Protein AF-A0A3P1XBC1-F1 (afdb_monomer)

Sequence (155 aa):
QQLTHPSNHAIADLLPALVVSPPWLSKKKKSPIPVLDLAPLGIEPICYLTEEISNQLLAKYIWYSKHITVSHEESTTNLLARMGFQRRIAGTYIKAPEAVVEAWLNEDYSTLLSEFKVFHSPTGHYWQLRILTTLPLEKAVKAWNALTLSPHTDT

pLDDT: mean 72.22, std 13.73, range [39.94, 93.06]

Structure (mmCIF, N/CA/C/O backbone):
data_AF-A0A3P1XBC1-F1
#
_entry.id   AF-A0A3P1XBC1-F1
#
loop_
_atom_site.group_PDB
_atom_site.id
_atom_site.type_symbol
_atom_site.label_atom_id
_atom_site.label_alt_id
_atom_site.label_comp_id
_atom_site.label_asym_id
_atom_site.label_entity_id
_atom_site.label_seq_id
_atom_site.pdbx_PDB_ins_code
_atom_site.Cartn_x
_atom_site.Cartn_y
_atom_site.Cartn_z
_atom_site.occupancy
_atom_site.B_iso_or_equiv
_atom_site.auth_seq_id
_atom_site.auth_comp_id
_atom_site.auth_asym_id
_atom_site.auth_atom_id
_atom_site.pdbx_PDB_model_num
ATOM 1 N N . GLN A 1 1 ? 4.452 2.204 48.031 1.00 40.81 1 GLN A N 1
ATOM 2 C CA . GLN A 1 1 ? 3.072 2.643 48.324 1.00 40.81 1 GLN A CA 1
ATOM 3 C C . GLN A 1 1 ? 2.160 1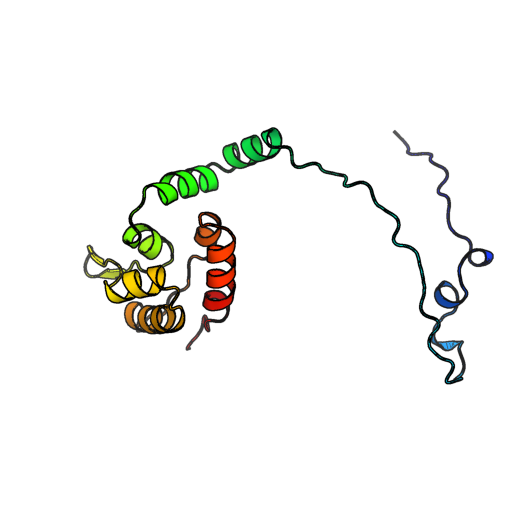.438 48.133 1.00 40.81 1 GLN A C 1
ATOM 5 O O . GLN A 1 1 ? 2.113 0.910 47.032 1.00 40.81 1 GLN A O 1
ATOM 10 N N . GLN A 1 2 ? 1.542 0.933 49.204 1.00 43.97 2 GLN A N 1
ATOM 11 C CA . GLN A 1 2 ? 0.520 -0.117 49.114 1.00 43.97 2 GLN A CA 1
ATOM 12 C C . GLN A 1 2 ? -0.806 0.534 48.701 1.00 43.97 2 GLN A C 1
ATOM 14 O O . GLN A 1 2 ? -1.252 1.480 49.342 1.00 43.97 2 GLN A O 1
ATOM 19 N N . LEU A 1 3 ? -1.407 0.049 47.615 1.00 43.44 3 LEU A N 1
ATOM 20 C CA . LEU A 1 3 ? -2.728 0.466 47.144 1.00 43.44 3 LEU A CA 1
ATOM 21 C C . LEU A 1 3 ? -3.806 -0.226 47.994 1.00 43.44 3 LEU A C 1
ATOM 23 O O . LEU A 1 3 ? -4.330 -1.267 47.614 1.00 43.44 3 LEU A O 1
ATOM 27 N N . THR A 1 4 ? -4.129 0.326 49.162 1.00 52.72 4 THR A N 1
A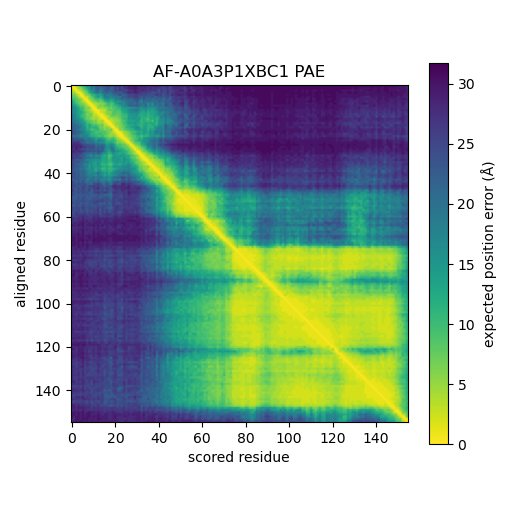TOM 28 C CA . THR A 1 4 ? -5.315 -0.058 49.947 1.00 52.72 4 THR A CA 1
ATOM 29 C C . THR A 1 4 ? -6.535 0.713 49.446 1.00 52.72 4 THR A C 1
ATOM 31 O O . THR A 1 4 ? -7.008 1.634 50.105 1.00 52.72 4 THR A O 1
ATOM 34 N N . HIS A 1 5 ? -7.037 0.366 48.260 1.00 51.53 5 HIS A N 1
ATOM 35 C CA . HIS A 1 5 ? -8.409 0.710 47.881 1.00 51.53 5 HIS A CA 1
ATOM 36 C C . HIS A 1 5 ? -9.313 -0.487 48.203 1.00 51.53 5 HIS A C 1
ATOM 38 O O . HIS A 1 5 ? -8.957 -1.606 47.829 1.00 51.53 5 HIS A O 1
ATOM 44 N N . PRO A 1 6 ? -10.465 -0.300 48.876 1.00 51.12 6 PRO A N 1
ATOM 45 C CA . PRO A 1 6 ? -11.457 -1.358 48.988 1.00 51.12 6 PRO A CA 1
ATOM 46 C C . PRO A 1 6 ? -11.987 -1.642 47.583 1.00 51.12 6 PRO A C 1
ATOM 48 O O . PRO A 1 6 ? -12.627 -0.801 46.951 1.00 51.12 6 PRO A O 1
ATOM 51 N N . SER A 1 7 ? -11.658 -2.810 47.053 1.00 55.19 7 SER A N 1
ATOM 52 C CA . SER A 1 7 ? -12.169 -3.270 45.776 1.00 55.19 7 SER A CA 1
ATOM 53 C C . SER A 1 7 ? -13.647 -3.630 45.937 1.00 55.19 7 SER A C 1
ATOM 55 O O . SER A 1 7 ? -14.005 -4.580 46.631 1.00 55.19 7 SER A O 1
ATOM 57 N N . ASN A 1 8 ? -14.521 -2.849 45.299 1.00 57.81 8 ASN A N 1
ATOM 58 C CA . ASN A 1 8 ? -15.933 -3.190 45.159 1.00 57.81 8 ASN A CA 1
ATOM 59 C C . ASN A 1 8 ? -16.041 -4.411 44.239 1.00 57.81 8 ASN A C 1
ATOM 61 O O . ASN A 1 8 ? -15.993 -4.290 43.016 1.00 57.81 8 ASN A O 1
ATOM 65 N N . HIS A 1 9 ? -16.136 -5.599 44.827 1.00 56.94 9 HIS A N 1
ATOM 66 C CA . HIS A 1 9 ? -16.381 -6.829 44.087 1.00 56.94 9 HIS A CA 1
ATOM 67 C C . HIS A 1 9 ? -17.885 -7.080 43.999 1.00 56.94 9 HIS A C 1
ATOM 69 O O . HIS A 1 9 ? -18.591 -7.019 45.006 1.00 56.94 9 HIS A O 1
ATOM 75 N N . ALA A 1 10 ? -18.379 -7.378 42.798 1.00 58.22 10 ALA A N 1
ATOM 76 C CA . ALA A 1 10 ? -19.749 -7.835 42.627 1.00 58.22 10 ALA A CA 1
ATOM 77 C C . ALA A 1 10 ? -19.888 -9.242 43.232 1.00 58.22 10 ALA A C 1
ATOM 79 O O . ALA A 1 10 ? -19.161 -10.163 42.859 1.00 58.22 10 ALA A O 1
ATOM 80 N N . ILE A 1 11 ? -20.799 -9.391 44.192 1.00 60.16 11 ILE A N 1
ATOM 81 C CA . ILE A 1 11 ? -21.132 -10.674 44.821 1.00 60.16 11 ILE A CA 1
ATOM 82 C C . ILE A 1 11 ? -22.097 -11.423 43.892 1.00 60.16 11 ILE A C 1
ATOM 84 O O . ILE A 1 11 ? -22.856 -10.798 43.152 1.00 60.16 11 ILE A O 1
ATOM 88 N N . ALA A 1 12 ? -22.077 -12.757 43.931 1.00 59.81 12 ALA A N 1
ATOM 89 C CA . ALA A 1 12 ? -22.953 -13.626 43.141 1.00 59.81 12 ALA A CA 1
ATOM 90 C C . ALA A 1 12 ? -24.444 -13.226 43.206 1.00 59.81 12 ALA A C 1
ATOM 92 O O . ALA A 1 12 ? -25.145 -13.337 42.207 1.00 59.81 12 ALA A O 1
ATOM 93 N N . ASP A 1 13 ? -24.907 -12.684 44.334 1.00 64.50 13 ASP A N 1
ATOM 94 C CA . ASP A 1 13 ? -26.299 -12.254 44.530 1.00 64.50 13 ASP A CA 1
ATOM 95 C C . ASP A 1 13 ? -26.654 -10.922 43.834 1.00 64.50 13 ASP A C 1
ATOM 97 O O . ASP A 1 13 ? -27.828 -10.589 43.696 1.00 64.50 13 ASP A O 1
ATOM 101 N N . LEU A 1 14 ? -25.653 -10.148 43.391 1.00 63.66 14 LEU A N 1
ATOM 102 C CA . LEU A 1 14 ? -25.815 -8.847 42.721 1.00 63.66 14 LEU A CA 1
ATOM 103 C C . LEU A 1 14 ? -25.737 -8.944 41.192 1.00 63.66 14 LEU A C 1
ATOM 105 O O . LEU A 1 14 ? -25.954 -7.953 40.494 1.00 63.66 14 LEU A O 1
ATOM 109 N N . LEU A 1 15 ? -25.385 -10.115 40.664 1.00 61.25 15 LE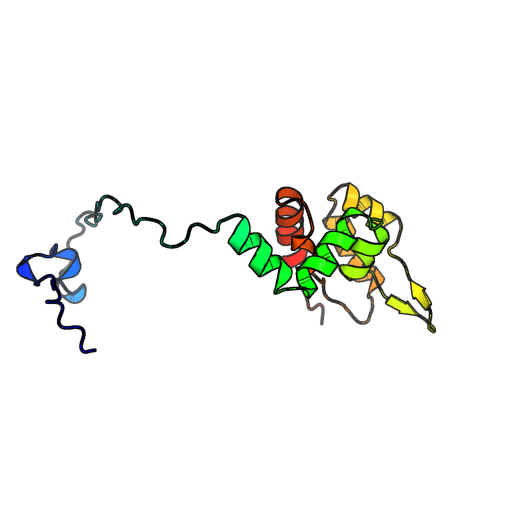U A N 1
ATOM 110 C CA . LEU A 1 15 ? -25.144 -10.324 39.244 1.00 61.25 15 LEU A CA 1
ATOM 111 C C . LEU A 1 15 ? -26.333 -11.050 38.598 1.00 61.25 15 LEU A C 1
ATOM 113 O O . LEU A 1 15 ? -26.911 -11.954 39.203 1.00 61.25 15 LEU A O 1
ATOM 117 N N . PRO A 1 16 ? -26.701 -10.708 37.349 1.00 63.47 16 PRO A N 1
ATOM 118 C CA . PRO A 1 16 ? -27.730 -11.441 36.625 1.00 63.47 16 PRO A CA 1
ATOM 119 C C . PRO A 1 16 ? -27.394 -12.932 36.589 1.00 63.47 16 PRO A C 1
ATOM 121 O O . PRO A 1 16 ? -26.246 -13.294 36.334 1.00 63.47 16 PRO A O 1
ATOM 124 N N . ALA A 1 17 ? -28.391 -13.806 36.754 1.00 62.25 17 ALA A N 1
ATOM 125 C CA . ALA A 1 17 ? -28.190 -15.260 36.756 1.00 62.25 17 ALA A CA 1
ATOM 126 C C . ALA A 1 17 ? -27.440 -15.781 35.511 1.00 62.25 17 ALA A C 1
ATOM 128 O O . ALA A 1 17 ? -26.795 -16.822 35.590 1.00 62.25 17 ALA A O 1
ATOM 129 N N . LEU A 1 18 ? -27.470 -15.042 34.394 1.00 62.47 18 LEU A N 1
ATOM 130 C CA . LEU A 1 18 ? -26.676 -15.295 33.187 1.00 62.47 18 LEU A CA 1
ATOM 131 C C . LEU A 1 18 ? -25.153 -15.293 33.438 1.00 62.47 18 LEU A C 1
ATOM 133 O O . LEU A 1 18 ? -24.433 -16.045 32.794 1.00 62.47 18 LEU A O 1
ATOM 137 N N . VAL A 1 19 ? -24.671 -14.455 34.357 1.00 60.88 19 VAL A N 1
ATOM 138 C CA . VAL A 1 19 ? -23.246 -14.280 34.692 1.00 60.88 19 VAL A CA 1
ATOM 139 C C . VAL A 1 19 ? -22.803 -15.256 35.790 1.00 60.88 19 VAL A C 1
ATOM 141 O O . VAL A 1 19 ? -21.632 -15.610 35.875 1.00 60.88 19 VAL A O 1
ATOM 144 N N . VAL A 1 20 ? -23.744 -15.705 36.626 1.00 61.75 20 VAL A N 1
ATOM 145 C CA . VAL A 1 20 ? -23.475 -16.493 37.844 1.00 61.75 20 VAL A CA 1
ATOM 146 C C . VAL A 1 20 ? -23.765 -17.983 37.652 1.00 61.75 20 VAL A C 1
ATOM 148 O O . VAL A 1 20 ? -23.237 -18.818 38.382 1.00 61.75 20 VAL A O 1
ATOM 151 N N . SER A 1 21 ? -24.594 -18.342 36.669 1.00 59.75 21 SER A N 1
ATOM 152 C CA . SER A 1 21 ? -24.987 -19.731 36.436 1.00 59.75 21 SER A CA 1
ATOM 153 C C . SER A 1 21 ? -24.069 -20.386 35.410 1.00 59.75 21 SER A C 1
ATOM 155 O O . SER A 1 21 ? -24.018 -19.945 34.259 1.00 59.75 21 SER A O 1
ATOM 157 N N . PRO A 1 22 ? -23.396 -21.488 35.764 1.00 59.03 22 PRO A N 1
ATOM 158 C CA . PRO A 1 22 ? -22.652 -22.254 34.789 1.00 59.03 22 PRO A CA 1
ATOM 159 C C . PRO A 1 22 ? -23.581 -22.828 33.709 1.00 59.03 22 PRO A C 1
ATOM 161 O O . PRO A 1 22 ? -24.649 -23.362 34.037 1.00 59.03 22 PRO A O 1
ATOM 164 N N . PRO A 1 23 ? -23.181 -22.799 32.426 1.00 58.75 23 PRO A N 1
ATOM 165 C CA . PRO A 1 23 ? -24.044 -23.190 31.310 1.00 58.75 23 PRO A CA 1
ATOM 166 C C . PRO A 1 23 ? -24.524 -24.653 31.375 1.00 58.75 23 PRO A C 1
ATOM 168 O O . PRO A 1 23 ? -25.529 -24.996 30.757 1.00 58.75 23 PRO A O 1
ATOM 171 N N . TRP A 1 24 ? -23.860 -25.512 32.158 1.00 65.00 24 TRP A N 1
ATOM 172 C CA . TRP A 1 24 ? -24.225 -26.921 32.355 1.00 65.00 24 TRP A CA 1
ATOM 173 C C . TRP A 1 24 ? -25.350 -27.174 33.376 1.00 65.00 24 TRP A C 1
ATOM 175 O O . TRP A 1 24 ? -25.913 -28.268 33.383 1.00 65.00 24 TRP A O 1
ATOM 185 N N . LEU A 1 25 ? -25.711 -26.198 34.219 1.00 59.28 25 LEU A N 1
ATOM 186 C CA . LEU A 1 25 ? -26.837 -26.313 35.166 1.00 59.28 25 LEU A CA 1
ATOM 187 C C . LEU A 1 25 ? -28.189 -25.960 34.525 1.00 59.28 25 LEU A C 1
ATOM 189 O O . LEU A 1 25 ? -29.234 -26.452 34.961 1.00 59.28 25 LEU A O 1
ATOM 193 N N . SER A 1 26 ? -28.174 -25.166 33.453 1.00 59.50 26 SER A N 1
ATOM 194 C CA . SER A 1 26 ? -29.362 -24.754 32.703 1.00 59.50 26 SER A CA 1
ATOM 195 C C . SER A 1 26 ? -29.881 -25.899 31.827 1.00 59.50 26 SER A C 1
ATOM 197 O O . SER A 1 26 ? -29.656 -25.960 30.619 1.00 59.50 26 SER A O 1
ATOM 199 N N . LYS A 1 27 ? -30.591 -26.852 32.442 1.00 59.16 27 LYS A N 1
ATOM 200 C CA . LYS A 1 27 ? -31.307 -27.917 31.727 1.00 59.16 27 LYS A CA 1
ATOM 201 C C . LYS A 1 27 ? -32.284 -27.310 30.712 1.00 59.16 27 LYS A C 1
ATOM 203 O O . LYS A 1 27 ? -33.242 -26.640 31.084 1.00 59.16 27 LYS A O 1
ATOM 208 N N . LYS A 1 28 ? -32.018 -27.603 29.433 1.00 62.62 28 LYS A N 1
ATOM 209 C CA . LYS A 1 28 ? -32.866 -27.456 28.236 1.00 62.62 28 LYS A CA 1
ATOM 210 C C . LYS A 1 28 ? -34.277 -26.902 28.499 1.00 62.62 28 LYS A C 1
ATOM 212 O O . LYS A 1 28 ? -35.233 -27.657 28.664 1.00 62.62 28 LYS A O 1
ATOM 217 N N . LYS A 1 29 ? -34.428 -25.589 28.360 1.00 58.72 29 LYS A N 1
ATOM 218 C CA . LYS A 1 29 ? -35.637 -24.987 27.790 1.00 58.72 29 LYS A CA 1
ATOM 219 C C . LYS A 1 29 ? -35.197 -24.144 26.600 1.00 58.72 29 LYS A C 1
ATOM 221 O O . LYS A 1 29 ? -34.241 -23.385 26.709 1.00 58.72 29 LYS A O 1
ATOM 226 N N . LYS A 1 30 ? -35.880 -24.295 25.460 1.00 59.91 30 LYS A N 1
ATOM 227 C CA . LYS A 1 30 ? -35.801 -23.355 24.331 1.00 59.91 30 LYS A CA 1
ATOM 228 C C . LYS A 1 30 ? -36.496 -22.053 24.751 1.00 59.91 30 LYS A C 1
ATOM 230 O O . LYS A 1 30 ? -37.570 -21.741 24.256 1.00 59.91 30 LYS A O 1
ATOM 235 N N . SER A 1 31 ? -35.963 -21.361 25.749 1.00 58.84 31 SER A N 1
ATOM 236 C CA . SER A 1 31 ? -36.331 -19.972 25.996 1.00 58.84 31 SER A CA 1
ATOM 237 C C . SER A 1 31 ? -35.480 -19.092 25.081 1.00 58.84 31 SER A C 1
ATOM 239 O O . SER A 1 31 ? -34.327 -19.453 24.819 1.00 58.84 31 SER A O 1
ATOM 241 N N . PRO A 1 32 ? -36.015 -17.966 24.581 1.00 59.56 32 PRO A N 1
ATOM 242 C CA . PRO A 1 32 ? -35.198 -16.974 23.894 1.00 59.56 32 PRO A CA 1
ATOM 243 C C . PRO A 1 32 ? -34.014 -16.625 24.797 1.00 59.56 32 PRO A C 1
ATOM 245 O O . PRO A 1 32 ? -34.186 -16.448 26.005 1.00 59.56 32 PRO A O 1
ATOM 248 N N . ILE A 1 33 ? -32.811 -16.634 24.223 1.00 60.94 33 ILE A N 1
ATOM 249 C CA . ILE A 1 33 ? -31.578 -16.305 24.938 1.00 60.94 33 ILE A CA 1
ATOM 250 C C . ILE A 1 33 ? -31.794 -14.911 25.535 1.00 60.94 33 ILE A C 1
ATOM 252 O O . ILE A 1 33 ? -32.055 -13.987 24.762 1.00 60.94 33 ILE A O 1
ATOM 256 N N . PRO A 1 34 ? -31.760 -14.740 26.869 1.00 58.03 34 PRO A N 1
ATOM 257 C CA . PRO A 1 34 ? -31.879 -13.418 27.457 1.00 58.03 34 PRO A CA 1
ATOM 258 C C . PRO A 1 34 ? -30.680 -12.599 26.979 1.00 58.03 34 PRO A C 1
ATOM 260 O O . PRO A 1 34 ? -29.535 -12.887 27.329 1.00 58.03 34 PRO A O 1
ATOM 263 N N . VAL A 1 35 ? -30.950 -11.634 26.102 1.00 62.72 35 VAL A N 1
ATOM 264 C CA . VAL A 1 35 ? -29.953 -10.685 25.617 1.00 62.72 35 VAL A CA 1
ATOM 265 C C . VAL A 1 35 ? -29.625 -9.769 26.784 1.00 62.72 35 VAL A C 1
ATOM 267 O O . VAL A 1 35 ? -30.516 -9.185 27.400 1.00 62.72 35 VAL A O 1
ATOM 270 N N . LEU A 1 36 ? -28.344 -9.705 27.123 1.00 63.06 36 LEU A N 1
ATOM 271 C CA . LEU A 1 36 ? -27.843 -8.835 28.171 1.00 63.06 36 LEU A CA 1
ATOM 272 C C . LEU A 1 36 ? -27.864 -7.392 27.646 1.00 63.06 36 LEU A C 1
ATOM 274 O O . LEU A 1 36 ? -26.917 -6.953 27.000 1.00 63.06 36 LEU A O 1
ATOM 278 N N . ASP A 1 37 ? -28.973 -6.691 27.880 1.00 65.56 37 ASP A N 1
ATOM 279 C CA . ASP A 1 37 ? -29.158 -5.285 27.511 1.00 65.56 37 ASP A CA 1
ATOM 280 C C . ASP A 1 37 ? -28.485 -4.382 28.555 1.00 65.56 37 ASP A C 1
ATOM 282 O O . ASP A 1 37 ? -29.103 -3.891 29.500 1.00 65.56 37 ASP A O 1
ATOM 286 N N . LEU A 1 38 ? -27.162 -4.263 28.447 1.00 68.75 38 LEU A N 1
ATOM 287 C CA . LEU A 1 38 ? -26.385 -3.304 29.222 1.00 68.75 38 LEU A CA 1
ATOM 288 C C . LEU A 1 38 ? -26.202 -2.048 28.381 1.00 68.75 38 LEU A C 1
ATOM 290 O O . LEU A 1 38 ? -25.597 -2.100 27.309 1.00 68.75 38 LEU A O 1
ATOM 294 N N . ALA A 1 39 ? -26.663 -0.910 28.899 1.00 72.81 39 ALA A N 1
ATOM 295 C CA . ALA A 1 39 ? -26.295 0.378 28.334 1.00 72.81 39 ALA A CA 1
ATOM 296 C C . ALA A 1 39 ? -24.755 0.484 28.342 1.00 72.81 39 ALA A C 1
ATOM 298 O O . ALA A 1 39 ? -24.150 0.301 29.406 1.00 72.81 39 ALA A O 1
ATOM 299 N N . PRO A 1 40 ? -24.103 0.727 27.190 1.00 65.75 40 PRO A N 1
ATOM 300 C CA . PRO A 1 40 ? -22.656 0.848 27.139 1.00 65.75 40 PRO A CA 1
ATOM 301 C C . PRO A 1 40 ? -22.227 1.973 28.077 1.00 65.75 40 PRO A C 1
ATOM 303 O O . PRO A 1 40 ? -22.654 3.119 27.934 1.00 65.75 40 PRO A O 1
ATOM 306 N N . LEU A 1 41 ? -21.406 1.627 29.068 1.00 71.50 41 LEU A N 1
ATOM 307 C CA . LEU A 1 41 ? -20.845 2.612 29.976 1.00 71.50 41 LEU A CA 1
ATOM 308 C C . LEU A 1 41 ? -19.915 3.504 29.148 1.00 71.50 41 LEU A C 1
ATOM 310 O O . LEU A 1 41 ? -18.963 3.009 28.544 1.00 71.50 41 LEU A O 1
ATOM 314 N N . GLY A 1 42 ? -20.208 4.802 29.085 1.00 63.28 42 GLY A N 1
ATOM 315 C CA . GLY A 1 42 ? -19.330 5.769 28.439 1.00 63.28 42 GLY A CA 1
ATOM 316 C C . GLY A 1 42 ? -18.010 5.825 29.197 1.00 63.28 42 GLY A C 1
ATOM 317 O O . GLY A 1 42 ? -17.935 6.423 30.265 1.00 63.28 42 GLY A O 1
ATOM 318 N N . ILE A 1 43 ? -16.986 5.153 28.681 1.00 71.12 43 ILE A N 1
ATOM 319 C CA . ILE A 1 43 ? -15.630 5.251 29.214 1.00 71.12 43 ILE A CA 1
ATOM 320 C C . ILE A 1 43 ? -15.045 6.555 28.679 1.00 71.12 43 ILE A C 1
ATOM 322 O O . ILE A 1 43 ? -15.013 6.762 27.464 1.00 71.12 43 ILE A O 1
ATOM 326 N N . GLU A 1 44 ? -14.578 7.430 29.568 1.00 64.69 44 GLU A N 1
ATOM 327 C CA . GLU A 1 44 ? -13.824 8.603 29.137 1.00 64.69 44 GLU A CA 1
ATOM 328 C C . GLU A 1 44 ? -12.531 8.151 28.438 1.00 64.69 44 GLU A C 1
ATOM 330 O O . GLU A 1 44 ? -11.787 7.327 28.985 1.00 64.69 44 GLU A O 1
ATOM 335 N N . PRO A 1 45 ? -12.240 8.643 27.223 1.00 59.88 45 PRO A N 1
ATOM 336 C CA . PRO A 1 45 ? -11.022 8.277 26.523 1.00 59.88 45 PRO A CA 1
ATOM 337 C C . PRO A 1 45 ? -9.800 8.722 27.337 1.00 59.88 45 PRO A C 1
ATOM 339 O O . PRO A 1 45 ? -9.575 9.904 27.570 1.00 59.88 45 PRO A O 1
ATOM 342 N N . ILE A 1 46 ? -8.987 7.746 27.747 1.00 64.81 46 ILE A N 1
ATOM 343 C CA . ILE A 1 46 ? -7.808 7.928 28.617 1.00 64.81 46 ILE A CA 1
ATOM 344 C C . ILE A 1 46 ? -6.688 8.723 27.914 1.00 64.81 46 ILE A C 1
ATOM 346 O O . ILE A 1 46 ? -5.769 9.227 28.556 1.00 64.81 46 ILE A O 1
ATOM 350 N N . CYS A 1 47 ? -6.743 8.853 26.588 1.00 57.72 47 CYS A N 1
ATOM 351 C CA . CYS A 1 47 ? -5.724 9.543 25.807 1.00 57.72 47 CYS A CA 1
ATOM 352 C C . CYS A 1 47 ? -6.355 10.435 24.743 1.00 57.72 47 CYS A C 1
ATOM 354 O O . CYS A 1 47 ? -6.826 9.960 23.710 1.00 57.72 47 CYS A O 1
ATOM 356 N N . TYR A 1 48 ? -6.281 11.743 24.970 1.00 65.56 48 TYR A N 1
ATOM 357 C CA . TYR A 1 48 ? -6.346 12.715 23.891 1.00 65.56 48 TYR A CA 1
ATOM 358 C C . TYR A 1 48 ? -4.964 12.735 23.244 1.00 65.56 48 TYR A C 1
ATOM 360 O O . TYR A 1 48 ? -4.004 13.233 23.834 1.00 65.56 48 TYR A O 1
ATOM 368 N N . LEU A 1 49 ? -4.838 12.146 22.055 1.00 73.62 49 LEU A N 1
ATOM 369 C CA . LEU A 1 49 ? -3.655 12.340 21.224 1.00 73.62 49 LEU A CA 1
ATOM 370 C C . LEU A 1 49 ? -3.668 13.801 20.757 1.00 73.62 49 LEU A C 1
ATOM 372 O O . LEU A 1 49 ? -4.238 14.127 19.719 1.00 73.62 49 LEU A O 1
ATOM 376 N N . THR A 1 50 ? -3.124 14.696 21.577 1.00 80.19 50 THR A N 1
ATOM 377 C CA . THR A 1 50 ? -3.025 16.114 21.238 1.00 80.19 50 THR A CA 1
ATOM 378 C C . THR A 1 50 ? -2.050 16.298 20.078 1.00 80.19 50 THR A C 1
ATOM 380 O O . THR A 1 50 ? -1.131 15.497 19.889 1.00 80.19 50 THR A O 1
ATOM 383 N N . GLU A 1 51 ? -2.235 17.363 19.300 1.00 77.94 51 GLU A N 1
ATOM 384 C CA . GLU A 1 51 ? -1.373 17.683 18.156 1.00 77.94 51 GLU A CA 1
ATOM 385 C C . GLU A 1 51 ? 0.106 17.788 18.567 1.00 77.94 51 GLU A C 1
ATOM 387 O O . GLU A 1 51 ? 0.986 17.293 17.871 1.00 77.94 51 GLU A O 1
ATOM 392 N N . GLU A 1 52 ? 0.373 18.306 19.767 1.00 80.94 52 GLU A N 1
ATOM 393 C CA . GLU A 1 52 ? 1.712 18.383 20.353 1.00 80.94 52 GLU A CA 1
ATOM 394 C C . GLU A 1 52 ? 2.326 16.996 20.620 1.00 80.94 52 GLU A C 1
ATOM 396 O O . GLU A 1 52 ? 3.452 16.727 20.207 1.00 80.94 52 GLU A O 1
ATOM 401 N N . ILE A 1 53 ? 1.584 16.075 21.252 1.00 78.94 53 ILE A N 1
ATOM 402 C CA . ILE A 1 53 ? 2.064 14.702 21.497 1.00 78.94 53 ILE A CA 1
ATOM 403 C C . ILE A 1 53 ? 2.256 13.966 20.166 1.00 78.94 53 ILE A C 1
ATOM 405 O O . ILE A 1 53 ? 3.235 13.237 19.998 1.00 78.94 53 ILE A O 1
ATOM 409 N N . SER A 1 54 ? 1.356 14.185 19.205 1.00 75.25 54 SER A N 1
ATOM 410 C CA . SER A 1 54 ? 1.476 13.661 17.843 1.00 75.25 54 SER A CA 1
ATOM 411 C C . SER A 1 54 ? 2.769 14.140 17.174 1.00 75.25 54 SER A C 1
ATOM 413 O O . SER A 1 54 ? 3.556 13.321 16.701 1.00 75.25 54 SER A O 1
ATOM 415 N N . ASN A 1 55 ? 3.051 15.444 17.217 1.00 73.50 55 ASN A N 1
ATOM 416 C CA . ASN A 1 55 ? 4.250 16.041 16.630 1.00 73.50 55 ASN A CA 1
ATOM 417 C C . ASN A 1 55 ? 5.534 15.578 17.329 1.00 73.50 55 ASN A C 1
ATOM 419 O O . ASN A 1 55 ? 6.526 15.282 16.663 1.00 73.50 55 ASN A O 1
ATOM 423 N N . GLN A 1 56 ? 5.519 15.429 18.656 1.00 76.38 56 GLN A N 1
ATOM 424 C CA . GLN A 1 56 ? 6.649 14.881 19.410 1.00 76.38 56 GLN A CA 1
ATOM 425 C C . GLN A 1 56 ? 6.913 13.410 19.072 1.00 76.38 56 GLN A C 1
ATOM 427 O O . GLN A 1 56 ? 8.069 13.010 18.918 1.00 76.38 56 GLN A O 1
ATOM 432 N N . LEU A 1 57 ? 5.865 12.596 18.917 1.00 73.62 57 LEU A N 1
ATOM 433 C CA . LEU A 1 57 ? 5.999 11.216 18.448 1.00 73.62 57 LEU A CA 1
ATOM 434 C C . LEU A 1 57 ? 6.534 11.180 17.012 1.00 73.62 57 LEU A C 1
ATOM 436 O O . LEU A 1 57 ? 7.465 10.424 16.735 1.00 73.62 57 LEU A O 1
ATOM 440 N N . LEU A 1 58 ? 6.019 12.030 16.122 1.00 67.88 58 LEU A N 1
ATOM 441 C CA . LEU A 1 58 ? 6.480 12.147 14.738 1.00 67.88 58 LEU A CA 1
ATOM 442 C C . LEU A 1 58 ? 7.969 12.528 14.667 1.00 67.88 58 LEU A C 1
ATOM 444 O O . LEU A 1 58 ? 8.728 11.937 13.899 1.00 67.88 58 LEU A O 1
ATOM 448 N N . ALA A 1 59 ? 8.399 13.474 15.506 1.00 65.62 59 ALA A N 1
ATOM 449 C CA . ALA A 1 59 ? 9.789 13.898 15.628 1.00 65.62 59 ALA A CA 1
ATOM 450 C C . ALA A 1 59 ? 10.681 12.802 16.231 1.00 65.62 59 ALA A C 1
ATOM 452 O O . ALA A 1 59 ? 11.815 12.624 15.793 1.00 65.62 59 ALA A O 1
ATOM 453 N N . LYS A 1 60 ? 10.175 12.029 17.201 1.00 67.44 60 LYS A N 1
ATOM 454 C CA . LYS A 1 60 ? 10.890 10.898 17.814 1.00 67.44 60 LYS A CA 1
ATOM 455 C C . LYS A 1 60 ? 11.100 9.753 16.822 1.00 67.44 60 LYS A C 1
ATOM 457 O O . LYS A 1 60 ? 12.166 9.139 16.800 1.00 67.44 60 LYS A O 1
ATOM 462 N N . TYR A 1 61 ? 10.121 9.489 15.962 1.00 66.69 61 TYR A N 1
ATOM 463 C CA . TYR A 1 61 ? 10.241 8.533 14.865 1.00 66.69 61 TYR A CA 1
ATOM 464 C C . TYR A 1 61 ? 10.763 9.229 13.597 1.00 66.69 61 TYR A C 1
ATOM 466 O O . TYR A 1 61 ? 10.097 9.247 12.567 1.00 66.69 61 TYR A O 1
ATOM 474 N N . ILE A 1 62 ? 12.000 9.748 13.655 1.00 59.84 62 ILE A N 1
ATOM 475 C CA . ILE A 1 62 ? 12.701 10.455 12.556 1.00 59.84 62 ILE A CA 1
ATOM 476 C C . ILE A 1 62 ? 12.607 9.701 11.217 1.00 59.84 62 ILE A C 1
ATOM 478 O O . ILE A 1 62 ? 12.492 10.316 10.157 1.00 59.84 62 ILE A O 1
ATOM 482 N N . TRP A 1 63 ? 12.612 8.363 11.257 1.00 57.75 63 TRP A N 1
ATOM 483 C CA . TRP A 1 63 ? 12.403 7.510 10.086 1.00 57.75 63 TRP A CA 1
ATOM 484 C C . TRP A 1 63 ? 11.066 7.822 9.376 1.00 57.75 63 TRP A C 1
ATOM 486 O O . TRP A 1 63 ? 11.064 8.063 8.173 1.00 57.75 63 TRP A O 1
ATOM 496 N N . TYR A 1 64 ? 9.953 7.935 10.111 1.00 56.66 64 TYR A N 1
ATOM 497 C CA . TYR A 1 64 ? 8.643 8.328 9.572 1.00 56.66 64 TYR A CA 1
ATOM 498 C C . TYR A 1 64 ? 8.647 9.764 9.024 1.00 56.66 64 TYR A C 1
ATOM 500 O O . TYR A 1 64 ? 8.216 9.982 7.893 1.00 56.66 64 TYR A O 1
ATOM 508 N N . SER A 1 65 ? 9.197 10.729 9.770 1.00 51.62 65 SER A N 1
ATOM 509 C CA . SER A 1 65 ? 9.271 12.142 9.352 1.00 51.62 65 SER A CA 1
ATOM 510 C C . SER A 1 65 ? 10.054 12.334 8.042 1.00 51.62 65 SER A C 1
ATOM 512 O O . SER A 1 65 ? 9.594 13.021 7.126 1.00 51.62 65 SER A O 1
ATOM 514 N N . LYS A 1 66 ? 11.186 11.636 7.882 1.00 56.59 66 LYS A N 1
ATOM 515 C CA . LYS A 1 66 ? 12.001 11.681 6.658 1.00 56.59 66 LYS A CA 1
ATOM 516 C C . LYS A 1 66 ? 11.300 11.041 5.457 1.00 56.59 66 LYS A C 1
ATOM 518 O O . LYS A 1 66 ? 11.522 11.459 4.330 1.00 56.59 66 LYS A O 1
ATOM 523 N N . HIS A 1 67 ? 10.451 10.039 5.673 1.00 54.78 67 HIS A N 1
ATOM 524 C CA . HIS A 1 67 ? 9.720 9.386 4.589 1.00 54.78 67 HIS A CA 1
ATOM 525 C C . HIS A 1 67 ? 8.450 10.132 4.157 1.00 54.78 67 HIS A C 1
ATOM 527 O O . HIS A 1 67 ? 8.097 10.003 2.984 1.00 54.78 67 HIS A O 1
ATOM 533 N N . ILE A 1 68 ? 7.823 10.899 5.060 1.00 53.41 68 ILE A N 1
ATOM 534 C CA . ILE A 1 68 ? 6.617 11.719 4.823 1.00 53.41 68 ILE A CA 1
ATOM 535 C C . ILE A 1 68 ? 6.957 13.071 4.170 1.00 53.41 68 ILE A C 1
ATOM 537 O O . ILE A 1 68 ? 6.292 13.501 3.234 1.00 53.41 68 ILE A O 1
ATOM 541 N N . THR A 1 69 ? 8.013 13.749 4.625 1.00 51.53 69 THR A N 1
ATOM 542 C CA . THR A 1 69 ? 8.451 15.026 4.019 1.00 51.53 69 THR A CA 1
ATOM 543 C C . THR A 1 69 ? 8.927 14.831 2.583 1.00 51.53 69 THR A C 1
ATOM 545 O O . THR A 1 69 ? 8.577 15.592 1.690 1.00 51.53 69 THR A O 1
ATOM 548 N N . VAL A 1 70 ? 9.638 13.733 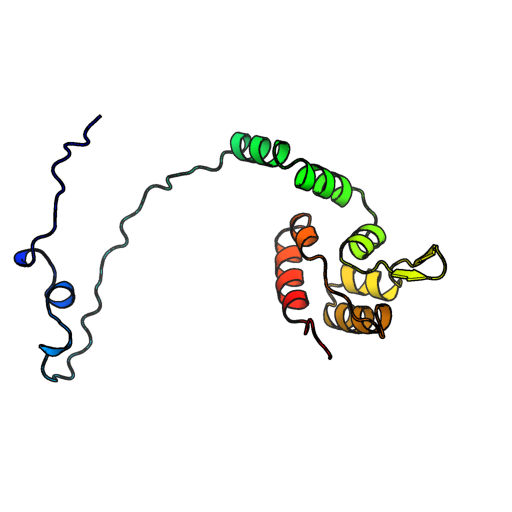2.337 1.00 50.09 70 VAL A N 1
ATOM 549 C CA . VAL A 1 70 ? 10.101 13.351 1.004 1.00 50.09 70 VAL A CA 1
ATOM 550 C C . VAL A 1 70 ? 8.946 12.878 0.101 1.00 50.09 70 VAL A C 1
ATOM 552 O O . VAL A 1 70 ? 8.997 13.101 -1.101 1.00 50.09 70 VAL A O 1
ATOM 555 N N . SER A 1 71 ? 7.868 12.284 0.634 1.00 51.41 71 SER A N 1
ATOM 556 C CA . SER A 1 71 ? 6.743 11.810 -0.194 1.00 51.41 71 SER A CA 1
ATOM 557 C C . SER A 1 71 ? 5.856 12.920 -0.757 1.00 51.41 71 SER A C 1
ATOM 559 O O . SER A 1 71 ? 5.123 12.663 -1.707 1.00 51.41 71 SER A O 1
ATOM 561 N N . HIS A 1 72 ? 5.879 14.124 -0.176 1.00 52.69 72 HIS A N 1
ATOM 562 C CA . HIS A 1 72 ? 5.029 15.224 -0.638 1.00 52.69 72 HIS A CA 1
ATOM 563 C C . HIS A 1 72 ? 5.604 15.955 -1.867 1.00 52.69 72 HIS A C 1
ATOM 565 O O . HIS A 1 72 ? 4.842 16.565 -2.613 1.00 52.69 72 HIS A O 1
ATOM 571 N N . GLU A 1 73 ? 6.919 15.842 -2.096 1.00 55.25 73 GLU A N 1
ATOM 572 C CA . GLU A 1 73 ? 7.657 16.445 -3.222 1.00 55.25 73 GLU A CA 1
ATOM 573 C C . GLU A 1 73 ? 8.228 15.403 -4.207 1.00 55.25 73 GLU A C 1
ATOM 575 O O . GLU A 1 73 ? 8.767 15.752 -5.259 1.00 55.25 73 GLU A O 1
ATOM 580 N N . GLU A 1 74 ? 8.132 14.107 -3.897 1.00 63.44 74 GLU A N 1
ATOM 581 C CA . GLU A 1 74 ? 8.639 13.045 -4.765 1.00 63.44 74 GLU A CA 1
ATOM 582 C C . GLU A 1 74 ? 7.725 12.777 -5.967 1.00 63.44 74 GLU A C 1
ATOM 584 O O . GLU A 1 74 ? 6.511 12.622 -5.851 1.00 63.44 74 GLU A O 1
ATOM 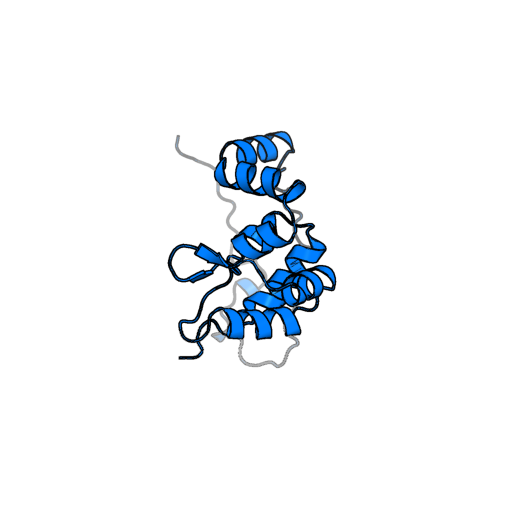589 N N . SER A 1 75 ? 8.347 12.613 -7.138 1.00 75.75 75 SER A N 1
ATOM 590 C CA . SER A 1 75 ? 7.684 12.052 -8.319 1.00 75.75 75 SER A CA 1
ATOM 591 C C . SER A 1 75 ? 7.026 10.701 -8.001 1.00 75.75 75 SER A C 1
ATOM 593 O O . SER A 1 75 ? 7.576 9.882 -7.257 1.00 75.75 75 SER A O 1
ATOM 595 N N . THR A 1 76 ? 5.888 10.413 -8.633 1.00 82.06 76 THR A N 1
ATOM 596 C CA . THR A 1 76 ? 5.199 9.109 -8.563 1.00 82.06 76 THR A CA 1
ATOM 597 C C . THR A 1 76 ? 6.137 7.933 -8.840 1.00 82.06 76 THR A C 1
ATOM 599 O O . THR A 1 76 ? 6.011 6.878 -8.221 1.00 82.06 76 THR A O 1
ATOM 602 N N . THR A 1 77 ? 7.142 8.127 -9.698 1.00 82.25 77 THR A N 1
ATOM 603 C CA . THR A 1 77 ? 8.178 7.128 -9.981 1.00 82.25 77 THR A CA 1
ATOM 604 C C . THR A 1 77 ? 9.055 6.792 -8.774 1.00 82.25 77 THR A C 1
ATOM 606 O O . THR A 1 77 ? 9.397 5.626 -8.581 1.00 82.25 77 THR A O 1
ATOM 609 N N . ASN A 1 78 ? 9.394 7.773 -7.932 1.00 81.75 78 ASN A N 1
ATOM 610 C CA . ASN A 1 78 ? 10.177 7.536 -6.716 1.00 81.75 78 ASN A CA 1
ATOM 611 C C . ASN A 1 78 ? 9.331 6.841 -5.647 1.00 81.75 78 ASN A C 1
ATOM 613 O O . ASN A 1 78 ? 9.806 5.908 -4.998 1.00 81.75 78 ASN A O 1
ATOM 617 N N . LEU A 1 79 ? 8.059 7.234 -5.518 1.00 83.81 79 LEU A N 1
ATOM 618 C CA . LEU A 1 79 ? 7.102 6.548 -4.653 1.00 83.81 79 LEU A CA 1
ATOM 619 C C . LEU A 1 79 ? 6.994 5.064 -5.035 1.00 83.81 79 LEU A C 1
ATOM 621 O O . LEU A 1 79 ? 7.146 4.195 -4.178 1.00 83.81 79 LEU A O 1
ATOM 625 N N . LEU A 1 80 ? 6.796 4.768 -6.323 1.00 87.19 80 LEU A N 1
ATOM 626 C CA . LEU A 1 80 ? 6.700 3.400 -6.837 1.00 87.19 80 LEU A CA 1
ATOM 627 C C . LEU A 1 80 ? 7.989 2.606 -6.625 1.00 87.19 80 LEU A C 1
ATOM 629 O O . LEU A 1 80 ? 7.924 1.457 -6.183 1.00 87.19 80 LEU A O 1
ATOM 633 N N . ALA A 1 81 ? 9.152 3.220 -6.858 1.00 85.50 81 ALA A N 1
ATOM 634 C CA . ALA A 1 81 ? 10.441 2.598 -6.573 1.00 85.50 81 ALA A CA 1
ATOM 635 C C . ALA A 1 81 ? 10.538 2.177 -5.101 1.00 85.50 81 ALA A C 1
ATOM 637 O O . ALA A 1 81 ? 10.848 1.024 -4.799 1.00 85.50 81 ALA A O 1
ATOM 638 N N . ARG A 1 82 ? 10.171 3.076 -4.179 1.00 81.62 82 ARG A N 1
ATOM 639 C CA . ARG A 1 82 ? 10.187 2.783 -2.745 1.00 81.62 82 ARG A CA 1
ATOM 640 C C . ARG A 1 82 ? 9.117 1.757 -2.337 1.00 81.62 82 ARG A C 1
ATOM 642 O O . ARG A 1 82 ? 9.349 1.026 -1.379 1.00 81.62 82 ARG A O 1
ATOM 649 N N . MET A 1 83 ? 7.979 1.679 -3.038 1.00 85.12 83 MET A N 1
ATOM 650 C CA . MET A 1 83 ? 6.936 0.659 -2.815 1.00 85.12 83 MET A CA 1
ATOM 651 C C . MET A 1 83 ? 7.345 -0.745 -3.282 1.00 85.12 83 MET A C 1
ATOM 653 O O . MET A 1 83 ? 6.691 -1.718 -2.906 1.00 85.12 83 MET A O 1
ATOM 657 N N . GLY A 1 84 ? 8.428 -0.864 -4.053 1.00 84.69 84 GLY A N 1
ATOM 658 C CA . GLY A 1 84 ? 8.981 -2.141 -4.497 1.00 84.69 84 GLY A CA 1
ATOM 659 C C . GLY A 1 84 ? 9.238 -2.228 -6.001 1.00 84.69 84 GLY A C 1
ATOM 660 O O . GLY A 1 84 ? 9.809 -3.220 -6.435 1.00 84.69 84 GLY A O 1
ATOM 661 N N . PHE A 1 85 ? 8.892 -1.224 -6.816 1.00 85.31 85 PHE A N 1
ATOM 662 C CA . PHE A 1 85 ? 9.244 -1.178 -8.248 1.00 85.31 85 PHE A CA 1
ATOM 663 C C . PHE A 1 85 ? 10.676 -0.680 -8.473 1.00 85.31 85 PHE A C 1
ATOM 665 O O . PHE A 1 85 ? 10.934 0.254 -9.233 1.00 85.31 85 PHE A O 1
ATOM 672 N N . GLN A 1 86 ? 11.626 -1.298 -7.778 1.00 82.75 86 GLN A N 1
ATOM 673 C CA . GLN A 1 86 ? 13.042 -1.007 -7.919 1.00 82.75 86 GLN A CA 1
ATOM 674 C C . GLN A 1 86 ? 13.801 -2.316 -8.090 1.00 82.75 86 GLN A C 1
ATOM 676 O O . GLN A 1 86 ? 13.904 -3.126 -7.172 1.00 82.75 86 GLN A O 1
ATOM 681 N N . ARG A 1 87 ? 14.361 -2.515 -9.284 1.00 80.12 87 ARG A N 1
ATOM 682 C CA . ARG A 1 87 ? 15.213 -3.662 -9.607 1.00 80.12 87 ARG A CA 1
ATOM 683 C C . ARG A 1 87 ? 16.570 -3.161 -10.066 1.00 80.12 87 ARG A C 1
ATOM 685 O O . ARG A 1 87 ? 16.665 -2.175 -10.796 1.00 80.12 87 ARG A O 1
ATOM 692 N N . ARG A 1 88 ? 17.631 -3.843 -9.636 1.00 78.56 88 ARG A N 1
ATOM 693 C CA . ARG A 1 88 ? 18.990 -3.575 -10.105 1.00 78.56 88 ARG A CA 1
ATOM 694 C C . ARG A 1 88 ? 19.356 -4.596 -11.175 1.00 78.56 88 ARG A C 1
ATOM 696 O O . ARG A 1 88 ? 19.364 -5.790 -10.893 1.00 78.56 88 ARG A O 1
ATOM 703 N N . ILE A 1 89 ? 19.667 -4.133 -12.382 1.00 77.75 89 ILE A N 1
ATOM 704 C CA . ILE A 1 89 ? 20.174 -4.974 -13.475 1.00 77.75 89 ILE A CA 1
ATOM 705 C C . ILE A 1 89 ? 21.530 -4.424 -13.904 1.00 77.75 89 ILE A C 1
ATOM 707 O O . ILE A 1 89 ? 21.661 -3.231 -14.165 1.00 77.75 89 ILE A O 1
ATOM 711 N N . ALA A 1 90 ? 22.549 -5.289 -13.925 1.00 78.00 90 ALA A N 1
ATOM 712 C CA . ALA A 1 90 ? 23.912 -4.948 -14.348 1.00 78.00 90 ALA A CA 1
ATOM 713 C C . ALA A 1 90 ? 24.485 -3.670 -13.691 1.00 78.00 90 ALA A C 1
ATOM 715 O O . ALA A 1 90 ? 25.201 -2.896 -14.316 1.00 78.00 90 ALA A O 1
ATOM 716 N N . GLY A 1 91 ? 24.156 -3.432 -12.417 1.00 77.06 91 GLY A N 1
ATOM 717 C CA . GLY A 1 91 ? 24.639 -2.275 -11.660 1.00 77.06 91 GLY A CA 1
ATOM 718 C C . GLY A 1 91 ? 23.725 -1.046 -11.689 1.00 77.06 91 GLY A C 1
ATOM 719 O O . GLY A 1 91 ? 23.839 -0.237 -10.767 1.00 77.06 91 GLY A O 1
ATOM 720 N N . THR A 1 92 ? 22.774 -0.9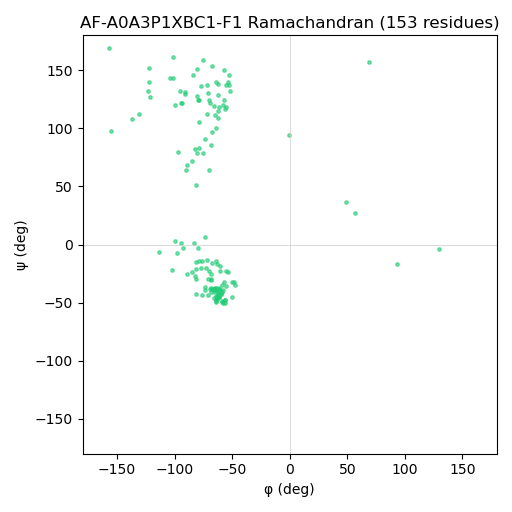66 -12.624 1.00 79.81 92 THR A N 1
ATOM 721 C CA . THR A 1 92 ? 21.867 0.179 -12.824 1.00 79.81 92 THR A CA 1
ATOM 722 C C . THR A 1 92 ? 20.479 -0.086 -12.239 1.00 79.81 92 THR A C 1
ATOM 724 O O . THR A 1 92 ? 19.975 -1.210 -12.291 1.00 79.81 92 THR A O 1
ATOM 727 N N . TYR A 1 93 ? 19.852 0.949 -11.673 1.00 78.19 93 TYR A N 1
ATOM 728 C CA . TYR A 1 93 ? 18.462 0.887 -11.220 1.00 78.19 93 TYR A CA 1
ATOM 729 C C . TYR A 1 93 ? 17.498 1.078 -12.385 1.00 78.19 93 TYR A C 1
ATOM 731 O O . TYR A 1 93 ? 17.586 2.060 -13.122 1.00 78.19 93 TYR A O 1
ATOM 739 N N . ILE A 1 94 ? 16.555 0.151 -12.509 1.00 82.69 94 ILE A N 1
ATOM 740 C CA . ILE A 1 94 ? 15.446 0.251 -13.449 1.00 82.69 94 ILE A CA 1
ATOM 741 C C . ILE A 1 94 ? 14.286 0.943 -12.744 1.00 82.69 94 ILE A C 1
ATOM 743 O O . ILE A 1 94 ? 13.920 0.571 -11.627 1.00 82.69 94 ILE A O 1
ATOM 747 N N . LYS A 1 95 ? 13.747 1.973 -13.400 1.00 80.00 95 LYS A N 1
ATOM 748 C CA . LYS A 1 95 ? 12.561 2.702 -12.947 1.00 80.00 95 LYS A CA 1
ATOM 749 C C . LYS A 1 95 ? 11.296 1.877 -13.192 1.00 80.00 95 LYS A C 1
ATOM 751 O O . LYS A 1 95 ? 11.285 0.996 -14.049 1.00 80.00 95 LYS A O 1
ATOM 756 N N . ALA A 1 96 ? 10.231 2.205 -12.466 1.00 83.56 96 ALA A N 1
ATOM 757 C CA . ALA A 1 96 ? 8.908 1.664 -12.751 1.00 83.56 96 ALA A CA 1
ATOM 758 C C . ALA A 1 96 ? 8.518 1.951 -14.222 1.00 83.56 96 ALA A C 1
ATOM 760 O O . ALA A 1 96 ? 8.781 3.060 -14.696 1.00 83.56 96 ALA A O 1
ATOM 761 N N . PRO A 1 97 ? 7.922 0.984 -14.940 1.00 85.88 97 PRO A N 1
ATOM 762 C CA . PRO A 1 97 ? 7.360 1.210 -16.271 1.00 85.88 97 PRO A CA 1
ATOM 763 C C . PRO A 1 97 ? 6.305 2.325 -16.265 1.00 85.88 97 PRO A C 1
ATOM 765 O O . PRO A 1 97 ? 5.588 2.483 -15.278 1.00 85.88 97 PRO A O 1
ATOM 768 N N . GLU A 1 98 ? 6.146 3.043 -17.380 1.00 86.62 98 GLU A N 1
ATOM 769 C CA . GLU A 1 98 ? 5.147 4.122 -17.494 1.00 86.62 98 GLU A CA 1
ATOM 770 C C . GLU A 1 98 ? 3.720 3.610 -17.225 1.00 86.62 98 GLU A C 1
ATOM 772 O O . GLU A 1 98 ? 2.968 4.226 -16.477 1.00 86.62 98 GLU A O 1
ATOM 777 N N . ALA A 1 99 ? 3.396 2.406 -17.711 1.00 87.50 99 ALA A N 1
ATOM 778 C CA . ALA A 1 99 ? 2.114 1.743 -17.458 1.00 87.50 99 ALA A CA 1
ATOM 779 C C . ALA A 1 99 ? 1.818 1.552 -15.957 1.00 87.50 99 ALA A C 1
ATOM 781 O O . ALA A 1 99 ? 0.671 1.634 -15.528 1.00 87.50 99 ALA A O 1
ATOM 782 N N . VAL A 1 100 ? 2.851 1.344 -15.134 1.00 89.31 100 VAL A N 1
ATOM 783 C CA . VAL A 1 100 ? 2.708 1.225 -13.675 1.00 89.31 100 VAL A CA 1
ATOM 784 C C . VAL A 1 100 ? 2.435 2.587 -13.038 1.00 89.31 100 VAL A C 1
ATOM 786 O O . VAL A 1 100 ? 1.666 2.681 -12.080 1.00 89.31 100 VAL A O 1
ATOM 789 N N . VAL A 1 101 ? 3.051 3.647 -13.566 1.00 89.56 101 VAL A N 1
ATOM 790 C CA . 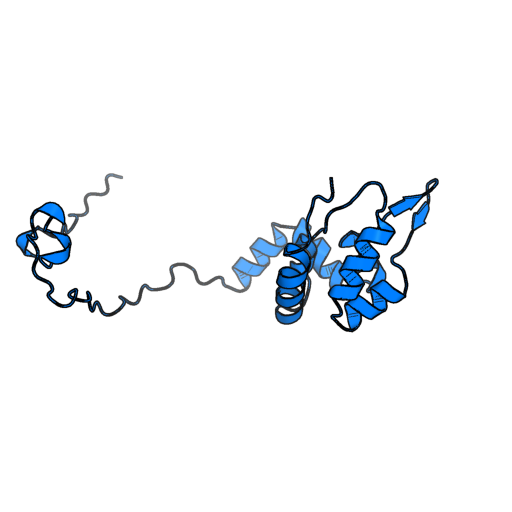VAL A 1 101 ? 2.797 5.023 -13.123 1.00 89.56 101 VAL A CA 1
ATOM 791 C C . VAL A 1 101 ? 1.349 5.406 -13.409 1.00 89.56 101 VAL A C 1
ATOM 793 O O . VAL A 1 101 ? 0.658 5.889 -12.511 1.00 89.56 101 VAL A O 1
ATOM 796 N N . GLU A 1 102 ? 0.869 5.126 -14.619 1.00 90.94 102 GLU A N 1
ATOM 797 C CA . GLU A 1 102 ? -0.519 5.364 -15.013 1.00 90.94 102 GLU A CA 1
ATOM 798 C C . GLU A 1 102 ? -1.498 4.526 -14.184 1.00 90.94 102 GLU A C 1
ATOM 800 O O . GLU A 1 102 ? -2.462 5.069 -13.645 1.00 90.94 102 GLU A O 1
ATOM 805 N N . ALA A 1 103 ? -1.226 3.231 -13.992 1.00 92.19 103 ALA A N 1
ATOM 806 C CA . ALA A 1 103 ? -2.055 2.359 -13.161 1.00 92.19 103 ALA A CA 1
ATOM 807 C C . ALA A 1 103 ? -2.163 2.872 -11.713 1.00 92.19 103 ALA A C 1
ATOM 809 O O . ALA A 1 103 ? -3.247 2.896 -11.133 1.00 92.19 103 ALA A O 1
ATOM 810 N N . TRP A 1 104 ? -1.062 3.364 -11.132 1.00 91.25 104 TRP A N 1
ATOM 811 C CA . TRP A 1 104 ? -1.068 3.954 -9.791 1.00 91.25 104 TRP A CA 1
ATOM 812 C C . TRP A 1 104 ? -1.870 5.262 -9.698 1.00 91.25 104 TRP A C 1
ATOM 814 O O . TRP A 1 104 ? -2.525 5.537 -8.682 1.00 91.25 104 TRP A O 1
ATOM 824 N N . LEU A 1 105 ? -1.800 6.099 -10.735 1.00 89.75 105 LEU A N 1
ATOM 825 C CA . LEU A 1 105 ? -2.564 7.343 -10.811 1.00 89.75 105 LEU A CA 1
ATOM 826 C C . LEU A 1 105 ? -4.063 7.069 -10.962 1.00 89.75 105 LEU A C 1
ATOM 828 O O . LEU A 1 105 ? -4.855 7.706 -10.272 1.00 89.75 105 LEU A O 1
ATOM 832 N N . ASN A 1 106 ? -4.420 6.075 -11.774 1.00 92.31 106 ASN A N 1
ATOM 833 C CA . ASN A 1 106 ? -5.799 5.676 -12.052 1.00 92.31 106 ASN A CA 1
ATOM 834 C C . ASN A 1 106 ? -6.408 4.736 -10.995 1.00 92.31 106 ASN A C 1
ATOM 836 O O . ASN A 1 106 ? -7.553 4.324 -11.146 1.00 92.31 106 ASN A O 1
ATOM 840 N N . GLU A 1 107 ? -5.661 4.389 -9.939 1.00 90.75 107 GLU A N 1
ATOM 841 C CA . GLU A 1 107 ? -6.069 3.399 -8.925 1.00 90.75 107 GLU A CA 1
ATOM 842 C C . GLU A 1 107 ? -6.409 2.017 -9.527 1.00 90.75 107 GLU A C 1
ATOM 844 O O . GLU A 1 107 ? -7.170 1.239 -8.952 1.00 90.75 107 GLU A O 1
ATOM 849 N N . ASP A 1 108 ? -5.807 1.679 -10.671 1.00 93.06 108 ASP A N 1
ATOM 850 C CA . ASP A 1 108 ? -5.925 0.362 -11.292 1.00 93.06 108 ASP A CA 1
ATOM 851 C C . ASP A 1 108 ? -4.947 -0.615 -10.637 1.00 93.06 108 ASP A C 1
ATOM 853 O O . ASP A 1 108 ? -3.837 -0.885 -11.107 1.00 93.06 108 ASP A O 1
ATOM 857 N N . TYR A 1 109 ? -5.377 -1.158 -9.502 1.00 90.31 109 TYR A N 1
ATOM 858 C CA . TYR A 1 109 ? -4.584 -2.127 -8.761 1.00 90.31 109 TYR A CA 1
ATOM 859 C C . TYR A 1 109 ? -4.441 -3.462 -9.499 1.00 90.31 109 TYR A C 1
ATOM 861 O O . TYR A 1 109 ? -3.446 -4.144 -9.288 1.00 90.31 109 TYR A O 1
ATOM 869 N N . SER A 1 110 ? -5.369 -3.836 -10.387 1.00 88.50 110 SER A N 1
ATOM 870 C CA . SER A 1 110 ? -5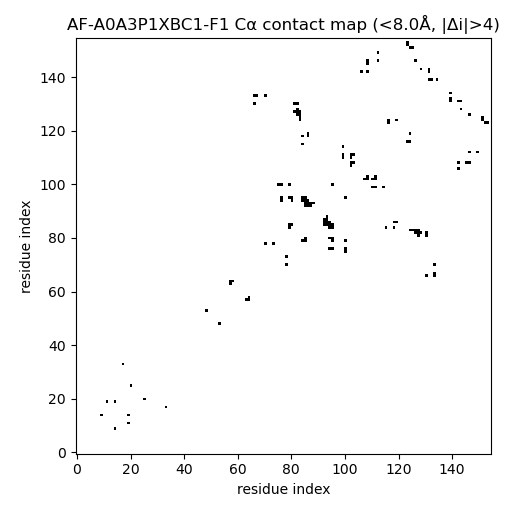.268 -5.096 -11.136 1.00 88.50 110 SER A CA 1
ATOM 871 C C . SER A 1 110 ? -4.048 -5.080 -12.055 1.00 88.50 110 SER A C 1
ATOM 873 O O . SER A 1 110 ? -3.217 -5.989 -12.000 1.00 88.50 110 SER A O 1
ATOM 875 N N . THR A 1 111 ? -3.904 -4.007 -12.837 1.00 90.19 111 THR A N 1
ATOM 876 C CA . THR A 1 111 ? -2.741 -3.796 -13.709 1.00 90.19 111 THR A CA 1
ATOM 877 C C . THR A 1 111 ? -1.458 -3.637 -12.892 1.00 90.19 111 THR A C 1
ATOM 879 O O . THR A 1 111 ? -0.417 -4.199 -13.234 1.00 90.19 111 THR A O 1
ATOM 882 N N . LEU A 1 112 ? -1.525 -2.939 -11.753 1.00 90.19 112 LEU A N 1
ATOM 883 C CA . LEU A 1 112 ? -0.374 -2.758 -10.867 1.00 90.19 112 LEU A CA 1
ATOM 884 C C . LEU A 1 112 ? 0.171 -4.100 -10.342 1.00 90.19 112 LEU A C 1
ATOM 886 O O . LEU A 1 112 ? 1.385 -4.292 -10.267 1.00 90.19 112 LEU A O 1
ATOM 890 N N . LEU A 1 113 ? -0.715 -5.043 -10.009 1.00 88.69 113 LEU A N 1
ATOM 891 C CA . LEU A 1 113 ? -0.338 -6.377 -9.541 1.00 88.69 113 LEU A CA 1
ATOM 892 C C . LEU A 1 113 ? 0.251 -7.250 -10.651 1.00 88.69 113 LEU A C 1
ATOM 894 O O . LEU A 1 113 ? 1.259 -7.922 -10.415 1.00 88.69 113 LEU A O 1
ATOM 898 N N . SER A 1 114 ? -0.338 -7.244 -11.852 1.00 88.44 114 SER A N 1
ATOM 899 C CA . SER A 1 114 ? 0.200 -8.012 -12.982 1.00 88.44 114 SER A CA 1
ATOM 900 C C . SER A 1 114 ? 1.587 -7.518 -13.383 1.00 88.44 114 SER A C 1
ATOM 902 O O . SER A 1 114 ? 2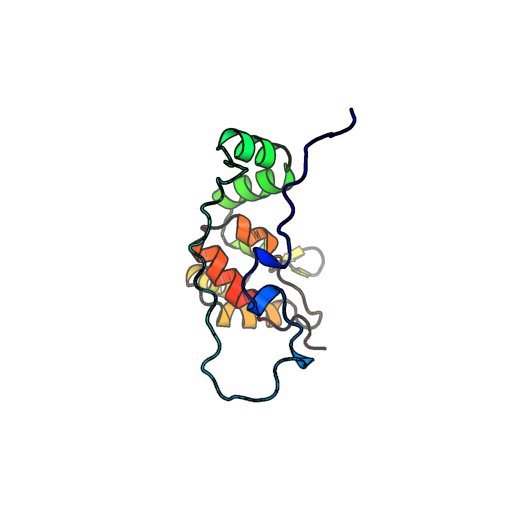.509 -8.322 -13.525 1.00 88.44 114 SER A O 1
ATOM 904 N N . GLU A 1 115 ? 1.766 -6.201 -13.478 1.00 89.38 115 GLU A N 1
ATOM 905 C CA . GLU A 1 115 ? 3.052 -5.589 -13.812 1.00 89.38 115 GLU A CA 1
ATOM 906 C C . GLU A 1 115 ? 4.106 -5.856 -12.736 1.00 89.38 115 GLU A C 1
ATOM 908 O O . GLU A 1 115 ? 5.259 -6.135 -13.055 1.00 89.38 115 GLU A O 1
ATOM 913 N N . PHE A 1 116 ? 3.730 -5.850 -11.454 1.00 87.69 116 PHE A N 1
ATOM 914 C CA . PHE A 1 116 ? 4.665 -6.165 -10.373 1.00 87.69 116 PHE A CA 1
ATOM 915 C C . PHE A 1 116 ? 5.209 -7.596 -10.471 1.00 87.69 116 PHE A C 1
ATOM 917 O O . PHE A 1 116 ? 6.410 -7.818 -10.289 1.00 87.69 116 PHE A O 1
ATOM 924 N N . LYS A 1 117 ? 4.350 -8.566 -10.817 1.00 86.19 117 LYS A N 1
ATOM 925 C CA . LYS A 1 117 ? 4.773 -9.954 -11.057 1.00 86.19 117 LYS A CA 1
ATOM 926 C C . LYS A 1 117 ? 5.737 -10.054 -12.240 1.00 86.19 117 LYS A C 1
ATOM 928 O O . LYS A 1 117 ? 6.769 -10.713 -12.130 1.00 86.19 117 LYS A O 1
ATOM 933 N N . VAL A 1 118 ? 5.432 -9.377 -13.349 1.00 87.88 118 VAL A N 1
ATOM 934 C CA . VAL A 1 118 ? 6.292 -9.354 -14.545 1.00 87.88 118 VAL A CA 1
ATOM 935 C C . VAL A 1 118 ? 7.642 -8.705 -14.232 1.00 87.88 118 VAL A C 1
ATOM 937 O O . VAL A 1 118 ? 8.690 -9.266 -14.552 1.00 87.88 118 VAL A O 1
ATOM 940 N N . PHE A 1 119 ? 7.633 -7.568 -13.537 1.00 86.44 119 PHE A N 1
ATOM 941 C CA . PHE A 1 119 ? 8.824 -6.784 -13.214 1.00 86.44 119 PHE A CA 1
ATOM 942 C C . PHE A 1 119 ? 9.837 -7.557 -12.350 1.00 86.44 119 PHE A C 1
ATOM 944 O O . PHE A 1 119 ? 11.054 -7.453 -12.556 1.00 86.44 119 PHE A O 1
ATOM 951 N N . HIS A 1 120 ? 9.346 -8.376 -11.414 1.00 84.00 120 HIS A N 1
ATOM 952 C CA . HIS A 1 120 ? 10.170 -9.163 -10.485 1.00 84.00 120 HIS A CA 1
ATOM 953 C C . HIS A 1 120 ? 10.360 -10.629 -10.874 1.00 84.00 120 HIS A C 1
ATOM 955 O O . HIS A 1 120 ? 11.025 -11.379 -10.154 1.00 84.00 120 HIS A O 1
ATOM 961 N N . SER A 1 121 ? 9.836 -11.047 -12.023 1.00 81.75 121 SER A N 1
ATOM 962 C CA . SER A 1 121 ? 10.064 -12.392 -12.542 1.00 81.75 121 SER A CA 1
ATOM 963 C C . SER A 1 121 ? 11.554 -12.621 -12.874 1.00 81.75 121 SER A C 1
ATOM 965 O O . SER A 1 121 ? 12.230 -11.709 -13.387 1.00 81.75 121 SER A O 1
ATOM 967 N N . PRO A 1 122 ? 12.113 -13.815 -12.580 1.00 76.31 122 PRO A N 1
ATOM 968 C CA . PRO A 1 122 ? 11.482 -14.985 -11.942 1.00 76.31 122 PRO A CA 1
ATOM 969 C C . PRO A 1 122 ? 11.638 -15.033 -10.410 1.00 76.31 122 PRO A C 1
ATOM 971 O O . PRO A 1 122 ? 11.169 -15.964 -9.769 1.00 76.31 122 PRO A O 1
ATOM 974 N N . THR A 1 123 ? 12.351 -14.080 -9.813 1.00 71.38 123 THR A N 1
ATOM 975 C CA . THR A 1 123 ? 12.829 -14.162 -8.423 1.00 71.38 123 THR A CA 1
ATOM 976 C C . THR A 1 123 ? 11.770 -13.848 -7.367 1.00 71.38 123 THR A C 1
ATOM 978 O O . THR A 1 123 ? 11.992 -14.139 -6.195 1.00 71.38 123 THR A O 1
ATOM 981 N N . GLY A 1 124 ? 10.639 -13.257 -7.766 1.00 73.06 124 GLY A N 1
ATOM 982 C CA . GLY A 1 124 ? 9.606 -12.790 -6.844 1.00 73.06 124 GLY A CA 1
ATOM 983 C C . GLY A 1 124 ? 10.061 -11.584 -6.011 1.00 73.06 124 GLY A C 1
ATOM 984 O O . GLY A 1 124 ? 11.252 -11.318 -5.838 1.00 73.06 124 GLY A O 1
ATOM 985 N N . HIS A 1 125 ? 9.103 -10.804 -5.514 1.00 80.50 125 HIS A N 1
ATOM 986 C CA . HIS A 1 125 ? 9.365 -9.685 -4.607 1.00 80.50 125 HIS A CA 1
ATOM 987 C C . HIS A 1 125 ? 8.121 -9.354 -3.783 1.00 80.50 125 HIS A C 1
ATOM 989 O O . HIS A 1 125 ? 7.033 -9.853 -4.064 1.00 80.50 125 HIS A O 1
ATOM 995 N N . TYR A 1 126 ? 8.280 -8.506 -2.769 1.00 82.19 126 TYR A N 1
ATOM 996 C CA . TYR A 1 126 ? 7.197 -8.097 -1.881 1.00 82.19 126 TYR A CA 1
ATOM 997 C C . TYR A 1 126 ? 7.005 -6.582 -1.885 1.00 82.19 126 TYR A C 1
ATOM 999 O O . TYR A 1 126 ? 7.937 -5.806 -2.105 1.00 82.19 126 TYR A O 1
ATOM 1007 N N . TRP A 1 127 ? 5.769 -6.170 -1.625 1.00 85.12 127 TRP A N 1
ATOM 1008 C CA . TRP A 1 127 ? 5.398 -4.769 -1.501 1.00 85.12 127 TRP A CA 1
ATOM 1009 C C . TRP A 1 127 ? 5.948 -4.163 -0.211 1.00 85.12 127 TRP A C 1
ATOM 1011 O O . TRP A 1 127 ? 5.823 -4.735 0.872 1.00 85.12 127 TRP A O 1
ATOM 1021 N N . GLN A 1 128 ? 6.475 -2.946 -0.302 1.00 84.25 128 GLN A N 1
ATOM 1022 C CA . GLN A 1 128 ? 6.866 -2.143 0.856 1.00 84.25 128 GLN A CA 1
ATOM 1023 C C . GLN A 1 128 ? 5.680 -1.285 1.323 1.00 84.25 128 GLN A C 1
ATOM 1025 O O . GLN A 1 128 ? 5.682 -0.057 1.213 1.00 84.25 128 GLN A O 1
ATOM 1030 N N . LEU A 1 129 ? 4.647 -1.940 1.868 1.00 85.19 129 LEU A N 1
ATOM 1031 C CA . LEU A 1 129 ? 3.365 -1.306 2.228 1.00 85.19 129 LEU A CA 1
ATOM 1032 C C . LEU A 1 129 ? 3.469 -0.229 3.314 1.00 85.19 129 LEU A C 1
ATOM 1034 O O . LEU A 1 129 ? 2.580 0.606 3.451 1.00 85.19 129 LEU A O 1
ATOM 1038 N N . ARG A 1 130 ? 4.578 -0.199 4.055 1.00 79.25 130 ARG A N 1
ATOM 1039 C CA . ARG A 1 130 ? 4.876 0.832 5.057 1.00 79.25 130 ARG A CA 1
ATOM 1040 C C . ARG A 1 130 ? 4.818 2.255 4.487 1.00 79.25 130 ARG A C 1
ATOM 1042 O O . ARG A 1 130 ? 4.629 3.196 5.236 1.00 79.25 130 ARG A O 1
ATOM 1049 N N . ILE A 1 131 ? 4.977 2.420 3.176 1.00 80.50 131 ILE A N 1
ATOM 1050 C CA . ILE A 1 131 ? 4.921 3.728 2.510 1.00 80.50 131 ILE A CA 1
ATOM 1051 C C . ILE A 1 131 ? 3.494 4.237 2.340 1.00 80.50 131 ILE A C 1
ATOM 1053 O O . ILE A 1 131 ? 3.291 5.438 2.232 1.00 80.50 131 ILE A O 1
ATOM 1057 N N . LEU A 1 132 ? 2.485 3.368 2.395 1.00 83.06 132 LEU A N 1
ATOM 1058 C CA . LEU A 1 132 ? 1.094 3.799 2.277 1.00 83.06 132 LEU A CA 1
ATOM 1059 C C . LEU A 1 132 ? 0.687 4.772 3.393 1.00 83.06 132 LEU A C 1
ATOM 1061 O O . LEU A 1 132 ? -0.206 5.585 3.189 1.00 83.06 132 LEU A O 1
ATOM 1065 N N . THR A 1 133 ? 1.389 4.768 4.532 1.00 78.38 133 THR A N 1
ATOM 1066 C CA . THR A 1 133 ? 1.177 5.736 5.620 1.00 78.38 133 THR A CA 1
ATOM 1067 C C . THR A 1 133 ? 1.503 7.176 5.227 1.00 78.38 133 THR A C 1
ATOM 1069 O O . THR A 1 133 ? 1.175 8.089 5.974 1.00 78.38 133 THR A O 1
ATOM 1072 N N . THR A 1 134 ? 2.196 7.396 4.107 1.00 76.62 134 THR A N 1
ATOM 1073 C CA . THR A 1 134 ? 2.551 8.732 3.616 1.00 76.62 134 THR A CA 1
ATOM 1074 C C . THR A 1 134 ? 1.547 9.277 2.596 1.00 76.62 134 THR A C 1
ATOM 1076 O O . THR A 1 134 ? 1.764 10.349 2.040 1.00 76.62 134 THR A O 1
ATOM 1079 N N . LEU A 1 135 ? 0.481 8.528 2.301 1.00 80.56 135 LEU A N 1
ATOM 1080 C CA . LEU A 1 135 ? -0.554 8.892 1.336 1.00 80.56 135 LEU A CA 1
ATOM 1081 C C . LEU A 1 135 ? -1.813 9.413 2.045 1.00 80.56 135 LEU A C 1
ATOM 1083 O O . LEU A 1 135 ? -2.026 9.105 3.220 1.00 80.56 135 LEU A O 1
ATOM 1087 N N . PRO A 1 136 ? -2.696 10.138 1.331 1.00 82.62 136 PRO A N 1
ATOM 1088 C CA . PRO A 1 136 ? -4.030 10.447 1.831 1.00 82.62 136 PRO A CA 1
ATOM 1089 C C . PRO A 1 136 ? -4.761 9.176 2.274 1.00 82.62 136 PRO A C 1
ATOM 1091 O O . PRO A 1 136 ? -4.723 8.162 1.571 1.00 82.62 136 PRO A O 1
ATOM 1094 N N . LEU A 1 137 ? -5.445 9.247 3.420 1.00 79.31 137 LEU A N 1
ATOM 1095 C CA . LEU A 1 137 ? -6.047 8.092 4.096 1.00 79.31 137 LEU A CA 1
ATOM 1096 C C . LEU A 1 137 ? -6.912 7.233 3.162 1.00 79.31 137 LEU A C 1
ATOM 1098 O O . LEU A 1 137 ? -6.773 6.014 3.145 1.00 79.31 137 LEU A O 1
ATOM 1102 N N . GLU A 1 138 ? -7.762 7.857 2.346 1.00 86.12 138 GLU A N 1
ATOM 1103 C CA . GLU A 1 138 ? -8.651 7.142 1.422 1.00 86.12 138 GLU A CA 1
ATOM 1104 C C . GLU A 1 138 ? -7.877 6.309 0.393 1.00 86.12 138 GLU A C 1
ATOM 1106 O O . GLU A 1 138 ? -8.176 5.131 0.182 1.00 86.12 138 GLU A O 1
ATOM 1111 N N . LYS A 1 139 ? -6.834 6.895 -0.209 1.00 86.19 139 LYS A N 1
ATOM 1112 C CA . LYS A 1 139 ? -5.979 6.207 -1.182 1.00 86.19 139 LYS A CA 1
ATOM 1113 C C . LYS A 1 139 ? -5.137 5.123 -0.509 1.00 86.19 139 LYS A C 1
ATOM 1115 O O . LYS A 1 139 ? -4.973 4.042 -1.072 1.00 86.19 139 LYS A O 1
ATOM 1120 N N . ALA A 1 140 ? -4.646 5.383 0.704 1.00 87.38 140 ALA A N 1
ATOM 1121 C CA . ALA A 1 140 ? -3.885 4.420 1.493 1.00 87.38 140 ALA A CA 1
ATOM 1122 C C . ALA A 1 140 ? -4.711 3.168 1.825 1.00 87.38 140 ALA A C 1
ATOM 1124 O O . ALA A 1 140 ? -4.224 2.055 1.644 1.00 87.38 140 ALA A O 1
ATOM 1125 N N . VAL A 1 141 ? -5.966 3.338 2.257 1.00 87.50 141 VAL A N 1
ATOM 1126 C CA . VAL A 1 141 ? -6.869 2.227 2.603 1.00 87.50 141 VAL A CA 1
ATOM 1127 C C . VAL A 1 141 ? -7.214 1.385 1.374 1.00 87.50 141 VAL A C 1
ATOM 1129 O O . VAL A 1 141 ? -7.120 0.159 1.429 1.00 87.50 141 VAL A O 1
ATOM 1132 N N . LYS A 1 142 ? -7.562 2.020 0.246 1.00 90.06 142 LYS A N 1
ATOM 1133 C CA . LYS A 1 142 ? -7.830 1.308 -1.015 1.00 90.06 142 LYS A CA 1
ATOM 1134 C C . LYS A 1 142 ? -6.617 0.502 -1.479 1.00 90.06 142 LYS A C 1
ATOM 1136 O O . LYS A 1 142 ? -6.741 -0.691 -1.754 1.00 90.06 142 LYS A O 1
ATOM 1141 N N . ALA A 1 143 ? -5.442 1.135 -1.500 1.00 89.31 143 ALA A N 1
ATOM 1142 C CA . ALA A 1 143 ? -4.199 0.482 -1.886 1.00 89.31 143 ALA A CA 1
ATOM 1143 C C . ALA A 1 143 ? -3.848 -0.668 -0.935 1.00 89.31 143 ALA A C 1
ATOM 1145 O O . ALA A 1 143 ? -3.492 -1.749 -1.387 1.00 89.31 143 ALA A O 1
ATOM 1146 N N . TRP A 1 144 ? -3.999 -0.483 0.377 1.00 89.50 144 TRP A N 1
ATOM 1147 C CA . TRP A 1 144 ? -3.752 -1.539 1.357 1.00 89.50 144 TRP A CA 1
ATOM 1148 C C . TRP A 1 144 ? -4.632 -2.764 1.097 1.00 89.50 144 TRP A C 1
ATOM 1150 O O . TRP A 1 144 ? -4.120 -3.878 0.991 1.00 89.50 144 TRP A O 1
ATOM 1160 N N . ASN A 1 145 ? -5.939 -2.559 0.932 1.00 89.44 145 ASN A N 1
ATOM 1161 C CA . ASN A 1 145 ? -6.887 -3.646 0.693 1.00 89.44 145 ASN A CA 1
ATOM 1162 C C . ASN A 1 145 ? -6.588 -4.403 -0.605 1.00 89.44 145 ASN A C 1
ATOM 1164 O O . ASN A 1 145 ? -6.710 -5.621 -0.635 1.00 89.44 145 ASN A O 1
ATOM 1168 N N . ALA A 1 146 ? -6.168 -3.711 -1.665 1.00 88.00 146 ALA A N 1
ATOM 1169 C CA . ALA A 1 146 ? -5.846 -4.357 -2.932 1.00 88.00 146 ALA A CA 1
ATOM 1170 C C . ALA A 1 146 ? -4.492 -5.090 -2.905 1.00 88.00 146 ALA A C 1
ATOM 1172 O O . ALA A 1 146 ? -4.373 -6.213 -3.392 1.00 88.00 146 ALA A O 1
ATOM 1173 N N . LEU A 1 147 ? -3.459 -4.473 -2.323 1.00 86.06 147 LEU A N 1
ATOM 1174 C CA . LEU A 1 147 ? -2.085 -4.977 -2.395 1.00 86.06 147 LEU A CA 1
ATOM 1175 C C . LEU A 1 147 ? -1.800 -6.094 -1.382 1.00 86.06 147 LEU A C 1
ATOM 1177 O O . LEU A 1 147 ? -0.990 -6.974 -1.666 1.00 86.06 147 LEU A O 1
ATOM 1181 N N . THR A 1 148 ? -2.475 -6.102 -0.227 1.00 81.44 148 THR A N 1
ATOM 1182 C CA . THR A 1 148 ? -2.319 -7.165 0.790 1.00 81.44 148 THR A CA 1
ATOM 1183 C C . THR A 1 148 ? -2.909 -8.507 0.373 1.00 81.44 148 THR A C 1
ATOM 1185 O O . THR A 1 148 ? -2.483 -9.541 0.875 1.00 81.44 148 THR A O 1
ATOM 1188 N N . LEU A 1 149 ? -3.862 -8.506 -0.561 1.00 72.94 149 LEU A N 1
ATOM 1189 C CA . LEU A 1 149 ? -4.479 -9.723 -1.095 1.00 72.94 149 LEU A CA 1
ATOM 1190 C C . LEU A 1 149 ? -3.614 -10.414 -2.158 1.00 72.94 149 LEU A C 1
ATOM 1192 O O . LEU A 1 149 ? -3.977 -11.477 -2.659 1.00 72.94 149 LEU A O 1
ATOM 1196 N N . SER A 1 150 ? -2.470 -9.828 -2.514 1.00 65.38 150 SER A N 1
ATOM 1197 C CA . SER A 1 150 ? -1.548 -10.439 -3.467 1.00 65.38 150 SER A CA 1
ATOM 1198 C C . SER A 1 150 ? -0.864 -11.656 -2.849 1.00 65.38 150 SER A C 1
ATOM 1200 O O . SER A 1 150 ? -0.294 -11.528 -1.764 1.00 65.38 150 SER A O 1
ATOM 1202 N N . PRO A 1 151 ? -0.841 -12.820 -3.523 1.00 57.25 151 PRO A N 1
ATOM 1203 C CA . PRO A 1 151 ? -0.108 -13.970 -3.020 1.00 57.25 151 PRO A CA 1
ATOM 1204 C C . PRO A 1 151 ? 1.381 -13.615 -2.952 1.00 57.25 151 PRO A C 1
ATOM 1206 O O . PRO A 1 151 ? 2.025 -13.359 -3.966 1.00 57.25 151 PRO A O 1
ATOM 1209 N N . HIS A 1 152 ? 1.930 -13.584 -1.737 1.00 55.03 152 HIS A N 1
ATOM 1210 C CA . HIS A 1 152 ? 3.354 -13.338 -1.475 1.00 55.03 152 HIS A CA 1
ATOM 1211 C C . HIS A 1 152 ? 4.248 -14.539 -1.836 1.00 55.03 152 HIS A C 1
ATOM 1213 O O . HIS A 1 152 ? 5.446 -14.524 -1.564 1.00 55.03 152 HIS A O 1
ATOM 1219 N N . THR A 1 153 ? 3.672 -15.569 -2.452 1.00 43.75 153 THR A N 1
ATOM 1220 C CA . THR A 1 153 ? 4.311 -16.836 -2.794 1.00 43.75 153 THR A CA 1
ATOM 1221 C C . THR A 1 153 ? 3.567 -17.445 -3.977 1.00 43.75 153 THR A C 1
ATOM 1223 O O . THR A 1 153 ? 2.541 -18.091 -3.787 1.00 43.75 153 THR A O 1
ATOM 1226 N N . ASP A 1 154 ? 4.091 -17.245 -5.183 1.00 46.72 154 ASP A N 1
ATOM 1227 C CA . ASP A 1 154 ? 3.988 -18.261 -6.231 1.00 46.72 154 ASP A CA 1
ATOM 1228 C C . ASP A 1 154 ? 5.323 -19.031 -6.171 1.00 46.72 154 ASP A C 1
ATOM 1230 O O . ASP A 1 154 ? 6.278 -18.694 -6.870 1.00 46.72 154 ASP A O 1
ATOM 1234 N N . THR A 1 155 ? 5.440 -19.956 -5.210 1.00 39.94 155 THR A N 1
ATOM 1235 C CA . THR A 1 155 ? 6.439 -21.044 -5.256 1.00 39.94 155 THR A CA 1
ATOM 1236 C C . THR A 1 155 ? 5.924 -22.161 -6.135 1.00 39.94 155 THR A C 1
ATOM 1238 O O . THR A 1 155 ? 4.743 -22.525 -5.925 1.00 39.94 155 THR A O 1
#

Mean predicted aligned error: 16.85 Å

Secondary structure (DSSP, 8-state):
--------PPPGGGS-HHHHS-TTTS----PPP----PPPP-PPPS----HHHHHHHHHH-HHHHHHHHHHHHS-HHHHHHHHT--EEETTEEEPPPHHHHHHHHTT-HHHHHHHHHHHHTTT-----GGGGGGS-HHHHHHHHHHHTTS-S---

Organism: Escherichia coli (NCBI:txid562)

Foldseek 3Di:
DDPPDPDPDDDLVNDDCVVNPDPVVPPDDPDPDPDPPDDPDPDDPPDDCDPVVVVVVCVVPVVNVVLLVCVVPDDLQVLVCLQPLWDDDPNDTDTQDPQLSVCLVVVVLVSVLVSQPVSCPPPADATPLVSLVNDDPVSNVSCCVSRVPRPSDPD

Radius of gyration: 26.78 Å; Cα contacts (8 Å, |Δi|>4): 82; chains: 1; bounding box: 61×46×67 Å

Solvent-accessible surface area (backbone atoms only — not comparable to full-atom values): 10046 Å² total; per-residue (Å²): 135,84,86,85,66,87,78,88,70,85,50,73,92,77,46,61,64,82,80,65,50,61,80,87,73,66,73,89,67,98,61,80,77,82,74,83,86,66,81,80,77,85,72,77,76,92,68,80,82,42,73,67,59,49,51,52,50,43,59,70,40,46,72,57,45,59,53,38,63,48,52,77,76,47,54,69,57,56,54,41,28,65,36,50,42,56,49,77,56,99,90,42,79,45,74,52,55,69,71,47,53,52,21,62,73,71,68,35,56,70,61,38,52,55,49,50,53,61,74,34,56,92,78,62,79,69,74,39,65,79,57,41,79,58,45,62,66,72,63,25,52,55,48,48,64,57,60,70,70,51,76,89,66,90,124